Protein AF-A0A4Q3IZ90-F1 (afdb_monomer_lite)

pLDDT: mean 72.53, std 13.4, range [43.0, 94.12]

Secondary structure (DSSP, 8-state):
---S---GGGS-GGGGGGGGEETTEE-HHHHHHHHHHHHHHHHHHHHHHHHHHHHHHHHHHTT-

Structure (mmCIF, N/CA/C/O backbone):
data_AF-A0A4Q3IZ90-F1
#
_entry.id   AF-A0A4Q3IZ90-F1
#
loop_
_atom_site.group_PDB
_atom_site.id
_atom_site.type_symbol
_atom_site.label_atom_id
_atom_site.label_alt_id
_atom_site.label_comp_id
_atom_site.label_asym_id
_atom_site.label_entity_id
_atom_site.label_seq_id
_atom_site.pdbx_PDB_ins_code
_atom_site.Cartn_x
_atom_site.Cartn_y
_atom_site.Cartn_z
_atom_site.occupancy
_atom_site.B_iso_or_equiv
_atom_site.auth_seq_id
_atom_site.auth_comp_id
_atom_site.auth_asym_id
_atom_site.auth_atom_id
_atom_site.pdbx_PDB_model_num
ATOM 1 N N . PRO A 1 1 ? -26.804 18.692 1.944 1.00 43.00 1 PRO A N 1
ATOM 2 C CA . PRO A 1 1 ? -26.075 17.789 1.016 1.00 43.00 1 PRO A CA 1
ATOM 3 C C . PRO A 1 1 ? -25.331 16.636 1.734 1.00 43.00 1 PRO A C 1
ATOM 5 O O . PRO A 1 1 ? -24.202 16.310 1.396 1.00 43.00 1 PRO A O 1
ATOM 8 N N . LEU A 1 2 ? -26.017 15.986 2.686 1.00 49.22 2 LEU A N 1
ATOM 9 C CA . LEU A 1 2 ? -25.608 14.756 3.391 1.00 49.22 2 LEU A CA 1
ATOM 10 C C . LEU A 1 2 ? -26.377 13.525 2.855 1.00 49.22 2 LEU A C 1
ATOM 12 O O . LEU A 1 2 ? -26.405 12.475 3.480 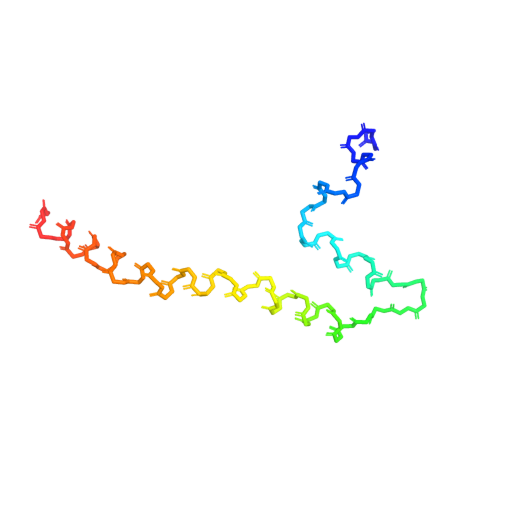1.00 49.22 2 LEU A O 1
ATOM 16 N N . ILE A 1 3 ? -27.050 13.668 1.704 1.00 54.22 3 ILE A N 1
ATOM 17 C CA . ILE A 1 3 ? -28.114 12.759 1.231 1.00 54.22 3 ILE A CA 1
ATOM 18 C C . ILE A 1 3 ? -27.625 11.845 0.086 1.00 54.22 3 ILE A C 1
ATOM 20 O O . ILE A 1 3 ? -28.418 11.330 -0.685 1.00 54.22 3 ILE A O 1
ATOM 24 N N . PHE A 1 4 ? -26.314 11.618 -0.055 1.00 52.19 4 PHE A N 1
ATOM 25 C CA . PHE A 1 4 ? -25.795 10.738 -1.122 1.00 52.19 4 PHE A CA 1
ATOM 26 C C . PHE A 1 4 ? -24.835 9.638 -0.662 1.00 52.19 4 PHE A C 1
ATOM 28 O O . PHE A 1 4 ? -24.415 8.828 -1.478 1.00 52.19 4 PHE A O 1
ATOM 35 N N . LEU A 1 5 ? -24.551 9.530 0.637 1.00 56.66 5 LEU A N 1
ATOM 36 C CA . LEU A 1 5 ? -23.760 8.431 1.203 1.00 56.66 5 LEU A CA 1
ATOM 37 C C . LEU A 1 5 ? -24.622 7.642 2.195 1.00 56.66 5 LEU A C 1
ATOM 39 O O . LEU A 1 5 ? -24.300 7.517 3.366 1.00 56.66 5 LEU A O 1
ATOM 4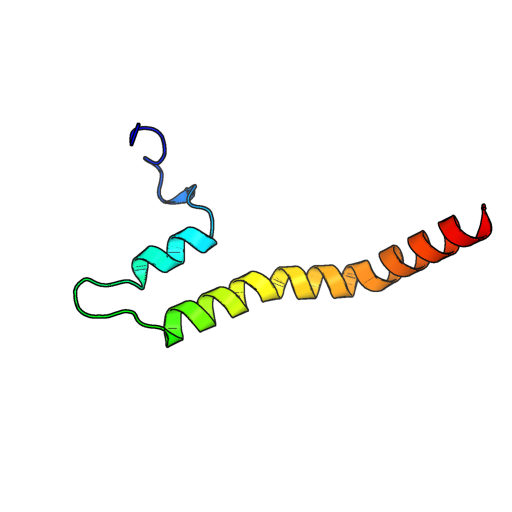3 N N . ASN A 1 6 ? -25.780 7.159 1.735 1.00 55.56 6 ASN A N 1
ATOM 44 C CA . ASN A 1 6 ? -26.655 6.294 2.537 1.00 55.56 6 ASN A CA 1
ATOM 45 C C . ASN A 1 6 ? -26.254 4.807 2.448 1.00 55.56 6 ASN A C 1
ATOM 47 O O . ASN A 1 6 ? -26.914 3.954 3.021 1.00 55.56 6 ASN A O 1
ATOM 51 N N . SER A 1 7 ? -25.169 4.489 1.733 1.00 57.66 7 SER A N 1
ATOM 52 C CA . SER A 1 7 ? -24.662 3.119 1.616 1.00 57.66 7 SER A CA 1
ATOM 53 C C . SER A 1 7 ? -23.243 3.073 2.171 1.00 57.66 7 SER A C 1
ATOM 55 O O . SER A 1 7 ? -22.310 3.522 1.505 1.00 57.66 7 SER A O 1
ATOM 57 N N . GLU A 1 8 ? -23.070 2.517 3.373 1.00 58.38 8 GLU A N 1
ATOM 58 C CA . GLU A 1 8 ? -21.746 2.253 3.963 1.00 58.38 8 GLU A CA 1
ATOM 59 C C . GLU A 1 8 ? -20.817 1.482 3.007 1.00 58.38 8 GLU A C 1
ATOM 61 O O . GLU A 1 8 ? -19.602 1.647 3.038 1.00 58.38 8 GLU A O 1
ATOM 66 N N . SER A 1 9 ? -21.390 0.693 2.096 1.00 61.25 9 SER A N 1
ATOM 67 C CA . SER A 1 9 ? -20.667 -0.111 1.108 1.00 61.25 9 SER A CA 1
ATOM 68 C C . SER A 1 9 ? -19.993 0.685 -0.016 1.00 61.25 9 SER A C 1
ATOM 70 O O . SER A 1 9 ? -19.174 0.123 -0.738 1.00 61.25 9 SER A O 1
ATOM 72 N N . LEU A 1 10 ? -20.365 1.954 -0.219 1.00 59.59 10 LEU A N 1
ATOM 73 C CA . LEU A 1 10 ? -19.816 2.824 -1.271 1.00 59.59 10 LEU A CA 1
ATOM 74 C C . LEU A 1 10 ? -18.752 3.784 -0.738 1.00 59.59 10 LEU A C 1
ATOM 76 O O . LEU A 1 10 ? -18.233 4.607 -1.497 1.00 59.59 10 LEU A O 1
ATOM 80 N N . TYR A 1 11 ? -18.422 3.707 0.553 1.00 63.62 11 TYR A N 1
ATOM 81 C CA . TYR A 1 11 ? -17.357 4.532 1.087 1.00 63.62 11 TYR A CA 1
ATOM 82 C C . TYR A 1 11 ? -16.033 4.184 0.401 1.00 63.62 11 TYR A C 1
ATOM 84 O O . TYR A 1 11 ? -15.655 3.010 0.351 1.00 63.62 11 TYR A O 1
ATOM 92 N N . PRO A 1 12 ? -15.302 5.189 -0.125 1.00 66.31 12 PRO A N 1
ATOM 93 C CA . PRO A 1 12 ? -13.937 4.974 -0.565 1.00 66.31 12 PRO A CA 1
ATOM 94 C C . PRO A 1 12 ? -13.181 4.332 0.589 1.00 66.31 12 PRO A C 1
ATOM 96 O O . PRO A 1 12 ? -13.294 4.810 1.716 1.00 66.31 12 PRO A O 1
ATOM 99 N N . TRP A 1 13 ? -12.397 3.291 0.312 1.00 63.44 13 TRP A N 1
ATOM 100 C CA . TRP A 1 13 ? -11.601 2.597 1.327 1.00 63.44 13 TRP A CA 1
ATOM 101 C C . TRP A 1 13 ? -10.902 3.572 2.310 1.00 63.44 13 TRP A C 1
ATOM 103 O O . TRP A 1 13 ? -11.031 3.375 3.515 1.00 63.44 13 TRP A O 1
ATOM 113 N N . PRO A 1 14 ? -10.310 4.714 1.878 1.00 63.88 14 PRO A N 1
ATOM 114 C CA . PRO A 1 14 ? -9.724 5.710 2.787 1.00 63.88 14 PRO A CA 1
ATOM 115 C C . PRO A 1 14 ? -10.677 6.325 3.829 1.00 63.88 14 PRO A C 1
ATOM 117 O O . PRO A 1 14 ? -10.218 6.771 4.878 1.00 63.88 14 PRO A O 1
ATOM 120 N N . LEU A 1 15 ? -11.989 6.367 3.585 1.00 66.31 15 LEU A N 1
ATOM 121 C CA . LEU A 1 15 ? -12.958 6.897 4.549 1.00 66.31 15 LEU A CA 1
ATOM 122 C C . LEU A 1 15 ? -13.215 5.932 5.719 1.00 66.31 15 LEU A C 1
ATOM 124 O O . LEU A 1 15 ? -13.627 6.379 6.787 1.00 66.31 15 LEU A O 1
ATOM 128 N N . GLY A 1 16 ? -12.858 4.647 5.583 1.00 63.00 16 GLY A N 1
ATOM 129 C CA . GLY A 1 16 ? -12.851 3.684 6.691 1.00 63.00 16 GLY A CA 1
ATOM 130 C C . GLY A 1 16 ? -11.925 4.093 7.846 1.00 63.00 16 GLY A C 1
ATOM 131 O O . GLY A 1 16 ? -12.155 3.709 8.989 1.00 63.00 16 GLY A O 1
ATOM 132 N N . MET A 1 17 ? -10.940 4.967 7.593 1.00 62.47 17 MET A N 1
ATOM 133 C CA . MET A 1 17 ? -10.086 5.546 8.638 1.00 62.47 17 MET A CA 1
ATOM 134 C C . MET A 1 17 ? -10.860 6.390 9.660 1.00 62.47 17 MET A C 1
ATOM 136 O O . MET A 1 17 ? -10.392 6.556 10.786 1.00 62.47 17 MET A O 1
ATOM 140 N N . MET A 1 18 ? -12.031 6.925 9.291 1.00 64.38 18 MET A N 1
ATOM 141 C CA . MET A 1 18 ? -12.877 7.683 10.217 1.00 64.38 18 MET A CA 1
ATOM 142 C C . MET A 1 18 ? -13.463 6.799 11.326 1.00 64.38 18 MET A C 1
ATOM 144 O O . MET A 1 18 ? -13.705 7.309 12.412 1.00 64.38 18 MET A O 1
ATOM 148 N N . VAL A 1 19 ? -13.598 5.485 11.104 1.00 64.88 19 VAL A N 1
ATOM 149 C CA . VAL A 1 19 ? -14.046 4.521 12.128 1.00 64.88 19 VAL A CA 1
ATOM 150 C C . VAL A 1 19 ? -13.000 4.353 13.239 1.00 64.88 19 VAL A C 1
ATOM 152 O O . VAL A 1 19 ? -13.351 4.126 14.390 1.00 64.88 19 VAL A O 1
ATOM 155 N N . TYR A 1 20 ? -11.713 4.531 12.918 1.00 62.00 20 TYR A N 1
ATOM 156 C CA . TYR A 1 20 ? -10.601 4.449 13.879 1.00 62.00 20 TYR A CA 1
ATOM 157 C C . TYR A 1 20 ? -10.292 5.787 14.577 1.00 62.00 20 TYR A C 1
ATOM 159 O O . TYR A 1 20 ? -9.338 5.893 15.353 1.00 62.00 20 TYR A O 1
ATOM 167 N N . ARG A 1 21 ? -11.088 6.829 14.302 1.00 63.72 21 ARG A N 1
ATOM 168 C CA . ARG A 1 21 ? -11.090 8.096 15.043 1.00 63.72 21 ARG A CA 1
ATOM 169 C C . ARG A 1 21 ? -12.259 8.075 16.029 1.00 63.72 21 ARG A C 1
ATOM 171 O O . ARG A 1 21 ? -13.309 8.649 15.761 1.00 63.72 21 ARG A O 1
ATOM 178 N N . GLY A 1 22 ? -12.082 7.362 17.140 1.00 63.62 22 GLY A N 1
ATOM 179 C CA . GLY A 1 22 ? -13.078 7.282 18.206 1.00 63.62 22 GLY A CA 1
ATOM 180 C C . GLY A 1 22 ? -13.152 8.559 19.051 1.00 63.62 22 GLY A C 1
ATOM 181 O O . GLY A 1 22 ? -12.229 9.372 19.069 1.00 63.62 22 GLY A O 1
ATOM 182 N N . GLU A 1 23 ? -14.247 8.705 19.799 1.00 54.22 23 GLU A N 1
ATOM 183 C CA . GLU A 1 23 ? -14.578 9.873 20.639 1.00 54.22 23 GLU A CA 1
ATOM 184 C C . GLU A 1 23 ? -13.523 10.185 21.728 1.00 54.22 23 GLU A C 1
ATOM 186 O O . GLU A 1 23 ? -13.421 11.318 22.191 1.00 54.22 23 GLU A O 1
ATOM 191 N N . PHE A 1 24 ? -12.688 9.202 22.093 1.00 59.03 24 PHE A N 1
ATOM 192 C CA . PHE A 1 24 ? -11.714 9.283 23.194 1.00 59.03 24 PHE A CA 1
ATOM 193 C C . PHE A 1 24 ? -10.240 9.245 22.757 1.00 59.03 24 PHE A C 1
ATOM 195 O O . PHE A 1 24 ? -9.348 9.352 23.599 1.00 59.03 24 PHE A O 1
ATOM 202 N N . GLY A 1 25 ? -9.953 9.098 21.460 1.00 61.78 25 GLY A N 1
ATOM 203 C CA . GLY A 1 25 ? -8.582 8.982 20.966 1.00 61.78 25 GLY A CA 1
ATOM 204 C C . GLY A 1 25 ? -8.499 8.505 19.5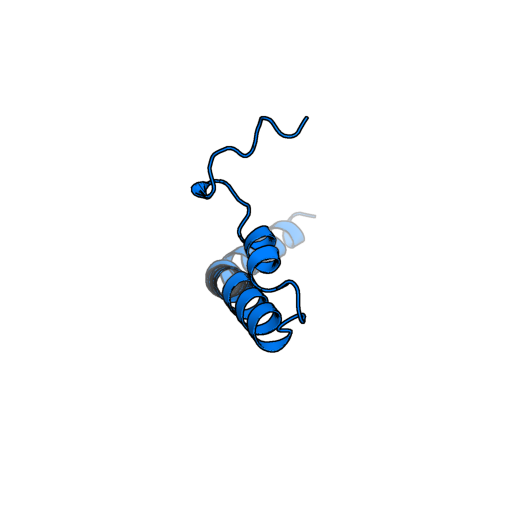19 1.00 61.78 25 GLY A C 1
ATOM 205 O O . GLY A 1 25 ? -9.395 7.840 19.007 1.00 61.78 25 GLY A O 1
ATOM 206 N N . THR A 1 26 ? -7.413 8.873 18.837 1.00 69.50 26 THR A N 1
ATOM 207 C CA . THR A 1 26 ? -7.113 8.377 17.487 1.00 69.50 26 THR A CA 1
ATOM 208 C C . THR A 1 26 ? -6.157 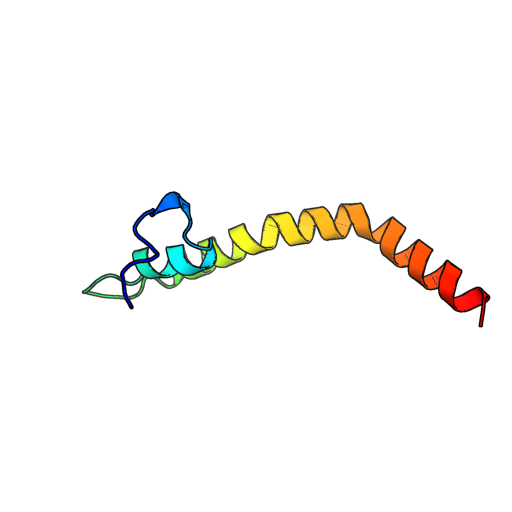7.196 17.579 1.00 69.50 26 THR A C 1
ATOM 210 O O . THR A 1 26 ? -5.017 7.358 18.020 1.00 69.50 26 THR A O 1
ATOM 213 N N . ASP A 1 27 ? -6.592 6.028 17.109 1.00 73.94 27 ASP A N 1
ATOM 214 C CA . ASP A 1 27 ? -5.759 4.828 17.067 1.00 73.94 27 ASP A CA 1
ATOM 215 C C . ASP A 1 27 ? -4.844 4.849 15.839 1.00 73.94 27 ASP A C 1
ATOM 217 O O . ASP A 1 27 ? -5.092 4.220 14.806 1.00 73.94 27 ASP A O 1
ATOM 221 N N . TRP A 1 28 ? -3.740 5.587 15.956 1.00 77.00 28 TRP A N 1
ATOM 222 C CA . TRP A 1 28 ? -2.761 5.761 14.880 1.00 77.00 28 TRP A CA 1
ATOM 223 C C . TRP A 1 28 ? -2.198 4.438 14.349 1.00 77.00 28 TRP A C 1
ATOM 225 O O . TRP A 1 28 ? -1.952 4.316 13.152 1.00 77.00 28 TRP A O 1
ATOM 235 N N . HIS A 1 29 ? -2.054 3.425 15.204 1.00 81.31 29 HIS A N 1
ATOM 236 C CA . HIS A 1 29 ? -1.576 2.098 14.809 1.00 81.31 29 HIS A CA 1
ATOM 237 C C . HIS A 1 29 ? -2.532 1.404 13.824 1.00 81.31 29 HIS A C 1
ATOM 239 O O . HIS A 1 29 ? -2.081 0.811 12.845 1.00 81.31 29 HIS A O 1
ATOM 245 N N . LEU A 1 30 ? -3.847 1.519 14.044 1.00 79.94 30 LEU A N 1
ATOM 246 C CA . LEU A 1 30 ? -4.867 0.940 13.164 1.00 79.94 30 LEU A CA 1
ATOM 247 C C . LEU A 1 30 ? -4.960 1.709 11.845 1.00 79.94 30 LEU A C 1
ATOM 249 O O . LEU A 1 30 ? -5.038 1.097 10.781 1.00 79.94 30 LEU A O 1
ATOM 253 N N . ILE A 1 31 ? -4.860 3.040 11.898 1.00 81.56 31 ILE A N 1
ATOM 254 C CA . ILE A 1 31 ? -4.835 3.890 10.700 1.00 81.56 31 ILE A CA 1
ATOM 255 C C . ILE A 1 31 ? -3.631 3.550 9.816 1.00 81.56 31 ILE A C 1
ATOM 257 O O . ILE A 1 31 ? -3.784 3.369 8.608 1.00 81.56 31 ILE A O 1
ATOM 261 N N . LEU A 1 32 ? -2.438 3.424 10.400 1.00 83.06 32 LEU A N 1
ATOM 262 C CA . LEU A 1 32 ? -1.232 3.077 9.650 1.00 83.06 32 LEU A CA 1
ATOM 263 C C . LEU A 1 32 ? -1.320 1.667 9.049 1.00 83.06 32 LEU A C 1
ATOM 265 O O . LEU A 1 32 ? -1.009 1.502 7.871 1.00 83.06 32 LEU A O 1
ATOM 269 N N . ALA A 1 33 ? -1.816 0.677 9.800 1.00 84.88 33 ALA A N 1
ATOM 270 C CA . ALA A 1 33 ? -2.037 -0.677 9.282 1.00 84.88 33 ALA A CA 1
ATOM 271 C C . ALA A 1 33 ? -3.010 -0.679 8.090 1.00 84.88 33 ALA A C 1
ATOM 273 O O . ALA A 1 33 ? -2.770 -1.339 7.076 1.00 84.88 33 ALA A O 1
ATOM 274 N N . PHE A 1 34 ? -4.077 0.113 8.185 1.00 84.50 34 PHE A N 1
ATOM 275 C CA . PHE A 1 34 ? -5.061 0.270 7.124 1.00 84.50 34 PHE A CA 1
ATOM 276 C C . PHE A 1 34 ? -4.457 0.901 5.861 1.00 84.50 34 PHE A C 1
ATOM 278 O O . PHE A 1 34 ? -4.677 0.406 4.752 1.00 84.50 34 PHE A O 1
ATOM 285 N N . ILE A 1 35 ? -3.640 1.949 6.012 1.00 84.69 35 ILE A N 1
ATOM 286 C CA . ILE A 1 35 ? -2.917 2.584 4.897 1.00 84.69 35 ILE A CA 1
ATOM 287 C C . ILE A 1 35 ? -1.986 1.573 4.219 1.00 84.69 35 ILE A C 1
ATOM 289 O O . ILE A 1 35 ? -2.008 1.445 2.993 1.00 84.69 35 ILE A O 1
ATOM 293 N N . THR A 1 36 ? -1.209 0.813 4.994 1.00 88.62 36 THR A N 1
ATOM 294 C CA . THR A 1 36 ? -0.308 -0.213 4.454 1.00 88.62 36 THR A CA 1
ATOM 295 C C . THR A 1 36 ? -1.072 -1.281 3.670 1.00 88.62 36 THR A C 1
ATOM 297 O O . THR A 1 36 ? -0.687 -1.593 2.543 1.00 88.62 36 THR A O 1
ATOM 300 N N . LEU A 1 37 ? -2.183 -1.793 4.211 1.00 88.31 37 LEU A N 1
ATOM 301 C CA . LEU A 1 37 ? -3.035 -2.771 3.523 1.00 88.31 37 LEU A CA 1
ATOM 302 C C . LEU A 1 37 ? -3.654 -2.213 2.237 1.00 88.31 37 LEU A C 1
ATOM 304 O O . LEU A 1 37 ? -3.785 -2.944 1.260 1.00 88.31 37 LEU A O 1
ATOM 308 N N . THR A 1 38 ? -3.990 -0.922 2.214 1.00 86.94 38 THR A N 1
ATOM 309 C CA . THR A 1 38 ? -4.565 -0.253 1.035 1.00 86.94 38 THR A CA 1
ATOM 310 C C . THR A 1 38 ? -3.543 -0.100 -0.093 1.00 86.94 38 THR A C 1
ATOM 312 O O . THR A 1 38 ? -3.880 -0.248 -1.266 1.00 86.94 38 THR A O 1
ATOM 315 N N . ILE A 1 39 ? -2.283 0.192 0.240 1.00 89.75 39 ILE A N 1
ATOM 316 C CA . ILE A 1 39 ? -1.214 0.392 -0.751 1.00 89.75 39 ILE A CA 1
ATOM 317 C C . ILE A 1 39 ? -0.673 -0.951 -1.274 1.00 89.75 39 ILE A C 1
ATOM 319 O O . ILE A 1 39 ? -0.221 -1.031 -2.419 1.00 89.75 39 ILE A O 1
ATOM 323 N N . LEU A 1 40 ? -0.754 -2.018 -0.477 1.00 92.50 40 LEU A N 1
ATOM 324 C CA . LEU A 1 40 ? -0.260 -3.351 -0.826 1.00 92.50 40 LEU A CA 1
ATOM 325 C C . LEU A 1 40 ? -0.744 -3.880 -2.199 1.00 92.50 40 LEU A C 1
ATOM 327 O O . LEU A 1 40 ? 0.113 -4.251 -3.004 1.00 92.50 40 LEU A O 1
ATOM 331 N N . PRO A 1 41 ? -2.052 -3.897 -2.537 1.00 89.44 41 PRO A N 1
ATOM 332 C CA . PRO A 1 41 ? -2.512 -4.369 -3.846 1.00 89.44 41 PRO A CA 1
ATOM 333 C C . PRO A 1 41 ? -1.989 -3.504 -4.997 1.00 89.44 41 PRO A C 1
ATOM 335 O O . PRO A 1 41 ? -1.633 -4.037 -6.046 1.00 89.44 41 PRO A O 1
ATOM 338 N N . THR A 1 42 ? -1.866 -2.190 -4.795 1.00 90.94 42 THR A N 1
ATOM 339 C CA . THR A 1 42 ? -1.2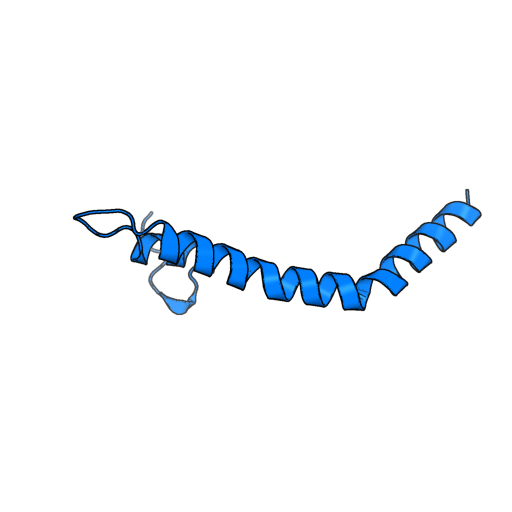84 -1.272 -5.786 1.00 90.94 42 THR A CA 1
ATOM 340 C C . THR A 1 42 ? 0.171 -1.629 -6.076 1.00 90.94 42 THR A C 1
ATOM 342 O O . THR A 1 42 ? 0.571 -1.678 -7.239 1.00 90.94 42 THR A O 1
ATOM 345 N N . ILE A 1 43 ? 0.951 -1.944 -5.038 1.00 93.31 43 ILE A N 1
ATOM 346 C CA . ILE A 1 43 ? 2.340 -2.399 -5.182 1.00 93.31 43 ILE A CA 1
ATOM 347 C C . ILE A 1 43 ? 2.399 -3.733 -5.936 1.00 93.31 43 ILE A C 1
ATOM 349 O O . ILE A 1 43 ? 3.206 -3.882 -6.852 1.00 93.31 43 ILE A O 1
ATOM 353 N N . ILE A 1 44 ? 1.533 -4.693 -5.600 1.00 94.12 44 ILE A N 1
ATOM 354 C CA . ILE A 1 44 ? 1.483 -5.998 -6.281 1.00 94.12 44 ILE A CA 1
ATOM 355 C C . ILE A 1 44 ? 1.197 -5.816 -7.777 1.00 94.12 44 ILE A C 1
ATOM 357 O O . ILE A 1 44 ? 1.923 -6.353 -8.615 1.00 94.12 44 ILE A O 1
ATOM 361 N N . VAL A 1 45 ? 0.181 -5.022 -8.124 1.00 92.69 45 VAL A N 1
ATOM 362 C CA . VAL A 1 45 ? -0.152 -4.713 -9.524 1.00 92.69 45 VAL A CA 1
ATOM 363 C C . VAL A 1 45 ? 1.015 -4.014 -10.215 1.00 92.69 45 VAL A C 1
ATOM 365 O O . VAL A 1 45 ? 1.348 -4.369 -11.346 1.00 92.69 45 VAL A O 1
ATOM 368 N N . PHE A 1 46 ? 1.674 -3.072 -9.537 1.00 90.00 46 PHE A N 1
ATOM 369 C CA . PHE A 1 46 ? 2.851 -2.397 -10.069 1.00 90.00 46 PHE A CA 1
ATOM 370 C C . PHE A 1 46 ? 3.970 -3.385 -10.411 1.00 90.00 46 PHE A C 1
ATOM 372 O O . PHE A 1 46 ? 4.486 -3.327 -11.521 1.00 90.00 46 PHE A O 1
ATOM 379 N N . PHE A 1 47 ? 4.297 -4.340 -9.535 1.00 92.00 47 PHE A N 1
ATOM 380 C CA . PHE A 1 47 ? 5.314 -5.360 -9.823 1.00 92.00 47 PHE A CA 1
ATOM 381 C C . PHE A 1 47 ? 4.940 -6.256 -11.011 1.00 92.00 47 PHE A C 1
ATOM 383 O O . PHE A 1 47 ? 5.787 -6.551 -11.856 1.00 92.00 47 PHE A O 1
ATOM 390 N N . LEU A 1 48 ? 3.669 -6.653 -11.129 1.00 91.12 48 LEU A N 1
ATOM 391 C CA . LEU A 1 48 ? 3.192 -7.441 -12.273 1.00 91.12 48 LEU A CA 1
ATOM 392 C C . LEU A 1 48 ? 3.258 -6.645 -13.589 1.00 91.12 48 LEU A C 1
ATOM 394 O O . LEU A 1 48 ? 3.599 -7.186 -14.648 1.00 91.12 48 LEU A O 1
ATOM 398 N N . ALA A 1 49 ? 2.945 -5.351 -13.524 1.00 88.00 49 ALA A N 1
ATOM 399 C CA . ALA A 1 49 ? 2.944 -4.444 -14.662 1.00 88.00 49 ALA A CA 1
ATOM 400 C C . ALA A 1 49 ? 4.335 -3.883 -14.999 1.00 88.00 49 ALA A C 1
ATOM 402 O O . ALA A 1 49 ? 4.539 -3.456 -16.135 1.00 88.00 49 ALA A O 1
ATOM 403 N N . GLN A 1 50 ? 5.300 -3.925 -14.073 1.00 84.25 50 GLN A N 1
ATOM 404 C CA . GLN A 1 50 ? 6.618 -3.288 -14.182 1.00 84.25 50 GLN A CA 1
ATOM 405 C C . GLN A 1 50 ? 7.308 -3.617 -15.509 1.00 84.25 50 GLN A C 1
ATOM 407 O O . GLN A 1 50 ? 7.800 -2.719 -16.189 1.00 84.25 50 GLN A O 1
ATOM 412 N N . LYS A 1 51 ? 7.273 -4.885 -15.940 1.00 78.31 51 LYS A N 1
ATOM 413 C CA . LYS A 1 51 ? 7.874 -5.309 -17.216 1.00 78.31 51 LYS A CA 1
ATOM 414 C C . LYS A 1 51 ? 7.212 -4.674 -18.447 1.00 78.31 51 LYS A C 1
ATOM 416 O O . LYS A 1 51 ? 7.904 -4.332 -19.399 1.00 78.31 51 LYS A O 1
ATOM 421 N N . HIS A 1 52 ? 5.891 -4.497 -18.429 1.00 81.44 52 HIS A N 1
ATOM 422 C CA . HIS A 1 52 ? 5.132 -3.917 -19.541 1.00 81.44 52 HIS A CA 1
ATOM 423 C C . HIS A 1 52 ? 5.269 -2.396 -19.571 1.00 81.44 52 HIS A C 1
ATOM 425 O O . HIS A 1 52 ? 5.397 -1.816 -20.644 1.00 81.44 52 HIS A O 1
ATOM 431 N N . VAL A 1 53 ? 5.297 -1.760 -18.397 1.00 79.50 53 VAL A N 1
ATOM 432 C CA . VAL A 1 53 ? 5.524 -0.317 -18.263 1.00 79.50 53 VAL A CA 1
ATOM 433 C C . VAL A 1 53 ? 6.925 0.050 -18.763 1.00 79.50 53 VAL A C 1
ATOM 435 O O . VAL A 1 53 ? 7.063 0.972 -19.563 1.00 79.50 53 VAL A O 1
ATOM 438 N N . VAL A 1 54 ? 7.956 -0.709 -18.371 1.00 78.12 54 VAL A N 1
ATOM 439 C CA . VAL A 1 54 ? 9.338 -0.489 -18.835 1.00 78.12 54 VAL A CA 1
ATOM 440 C C . VAL A 1 54 ? 9.474 -0.754 -20.339 1.00 78.12 54 VAL A C 1
ATOM 442 O O . VAL A 1 54 ? 10.071 0.059 -21.038 1.00 78.12 54 VAL A O 1
ATOM 445 N N . ALA A 1 55 ? 8.884 -1.837 -20.860 1.00 77.88 55 ALA A N 1
ATOM 446 C CA . ALA A 1 55 ? 8.911 -2.143 -22.294 1.00 77.88 55 ALA A CA 1
ATOM 447 C C . ALA A 1 55 ? 8.151 -1.109 -23.149 1.00 77.88 55 ALA A C 1
ATOM 449 O O . ALA A 1 55 ? 8.584 -0.776 -24.250 1.00 77.88 55 ALA A O 1
ATOM 450 N N . GLY A 1 56 ? 7.034 -0.573 -22.650 1.00 77.50 56 GLY A N 1
ATOM 451 C CA . GLY A 1 56 ? 6.295 0.501 -23.316 1.00 77.50 56 GLY A CA 1
ATOM 452 C C . GLY A 1 56 ? 7.077 1.816 -23.351 1.00 77.50 56 GLY A C 1
ATOM 453 O O . GLY A 1 56 ? 7.073 2.505 -24.371 1.00 77.50 56 GLY A O 1
ATOM 454 N N . LEU A 1 57 ? 7.802 2.135 -22.273 1.00 76.06 57 LEU A N 1
ATOM 455 C CA . LEU A 1 57 ? 8.646 3.328 -22.201 1.00 76.06 57 LEU A CA 1
ATOM 456 C C . LEU A 1 57 ? 9.827 3.256 -23.184 1.00 76.06 57 LEU A C 1
ATOM 458 O O . LEU A 1 57 ? 10.107 4.233 -23.876 1.00 76.06 57 LEU A O 1
ATOM 462 N N . THR A 1 58 ? 10.490 2.101 -23.302 1.00 72.62 58 THR A N 1
ATOM 463 C CA . THR A 1 58 ? 11.612 1.920 -24.241 1.00 72.62 58 THR A CA 1
ATOM 464 C C . THR A 1 58 ? 11.160 1.864 -25.701 1.00 72.62 58 THR A C 1
ATOM 466 O O . THR A 1 58 ? 11.836 2.415 -26.568 1.00 72.62 58 THR A O 1
ATOM 469 N N . ALA A 1 59 ? 9.997 1.268 -25.986 1.00 69.88 59 ALA A N 1
ATOM 470 C CA . ALA A 1 59 ? 9.420 1.244 -27.331 1.00 69.88 59 ALA A CA 1
ATOM 471 C C . ALA A 1 59 ? 9.009 2.645 -27.829 1.00 69.88 59 ALA A C 1
ATOM 473 O O . ALA A 1 59 ? 9.140 2.934 -29.018 1.00 69.88 59 ALA A O 1
ATOM 474 N N . GLY A 1 60 ? 8.540 3.521 -26.932 1.00 67.94 60 GLY A N 1
ATOM 475 C CA . GLY A 1 60 ? 8.256 4.925 -27.247 1.00 67.94 60 GLY A CA 1
ATOM 476 C C . GLY A 1 60 ? 9.518 5.774 -27.435 1.00 67.94 60 GLY A C 1
ATOM 477 O O . GLY A 1 60 ? 9.541 6.640 -28.304 1.00 67.94 60 GLY A O 1
ATOM 478 N N . ALA A 1 61 ? 10.582 5.492 -26.676 1.00 65.94 61 ALA A N 1
ATOM 479 C CA . ALA A 1 61 ? 11.844 6.234 -26.736 1.00 65.94 61 ALA A CA 1
ATOM 480 C C . ALA A 1 61 ? 12.637 6.029 -28.041 1.00 65.94 61 ALA A C 1
ATOM 482 O O . ALA A 1 61 ? 13.386 6.912 -28.435 1.00 65.94 61 ALA A O 1
ATOM 483 N N . LEU A 1 62 ? 12.472 4.889 -28.723 1.00 62.44 62 LEU A N 1
ATOM 484 C CA . LEU A 1 62 ? 13.143 4.599 -30.002 1.00 62.44 62 LEU A CA 1
ATOM 485 C C . LEU A 1 62 ? 12.426 5.185 -31.229 1.00 62.44 62 LEU A C 1
ATOM 487 O O . LEU A 1 62 ? 12.941 5.081 -32.339 1.00 62.44 62 LEU A O 1
ATOM 491 N N . LYS A 1 63 ? 11.220 5.740 -31.055 1.00 57.84 63 LYS A N 1
ATOM 492 C CA . LYS A 1 63 ? 10.400 6.277 -32.153 1.00 57.84 63 LYS A CA 1
ATOM 493 C C . LYS A 1 63 ? 10.406 7.812 -32.225 1.00 57.84 6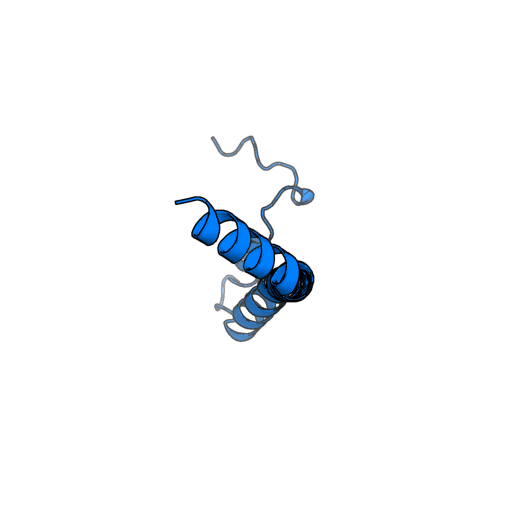3 LYS A C 1
ATOM 495 O O . LYS A 1 63 ? 9.642 8.368 -33.013 1.00 57.84 63 LYS A O 1
ATOM 500 N N . GLY A 1 64 ? 11.233 8.458 -31.399 1.00 53.88 64 GLY A N 1
ATOM 501 C CA . GLY A 1 64 ? 11.575 9.882 -31.465 1.00 53.88 64 GLY A CA 1
ATOM 502 C C . GLY A 1 64 ? 12.925 10.108 -32.126 1.00 53.88 64 GLY A C 1
ATOM 503 O O . GLY A 1 64 ? 13.765 9.184 -32.065 1.00 53.88 64 GLY A O 1
#

Foldseek 3Di:
DPPPPPDPVPDDLLCVLVVQQDPPDRPVVVNVVSVCVVCVVVVVVCVVCVVVVVVVVVVVVVVD

Radius of gyration: 19.16 Å; chains: 1; bounding box: 41×25×55 Å

Sequence (64 aa):
PLIFLNSESLYPWPLGMMVYRGEFGTDWHLILAFITLTILPTIIVFFLAQKHVVAGLTAGALKG